Protein AF-A0A3D4PHL4-F1 (afdb_monomer_lite)

pLDDT: mean 82.86, std 10.03, range [39.88, 92.88]

Structure (mmCIF, N/CA/C/O backbone):
data_AF-A0A3D4PHL4-F1
#
_entry.id   AF-A0A3D4PHL4-F1
#
loop_
_atom_site.group_PDB
_atom_site.id
_atom_site.type_symbol
_atom_site.label_atom_id
_atom_site.label_alt_id
_atom_site.label_comp_id
_atom_site.label_asym_id
_atom_site.label_entity_id
_atom_site.label_seq_id
_atom_site.pdbx_PDB_ins_code
_atom_site.Cartn_x
_atom_site.Cartn_y
_atom_site.Cartn_z
_atom_site.occupancy
_atom_site.B_iso_or_equiv
_atom_site.auth_seq_id
_atom_site.auth_comp_id
_atom_site.auth_asym_id
_atom_site.auth_atom_id
_atom_site.pdbx_PDB_model_num
ATOM 1 N N . MET A 1 1 ? -8.892 14.185 14.730 1.00 60.03 1 MET A N 1
ATOM 2 C CA . MET A 1 1 ? -8.905 13.049 13.788 1.00 60.03 1 MET A CA 1
ATOM 3 C C . MET A 1 1 ? -9.950 13.355 12.734 1.00 60.03 1 MET A C 1
ATOM 5 O O . MET A 1 1 ? -11.080 13.657 13.103 1.00 60.03 1 MET A O 1
ATOM 9 N N . THR A 1 2 ? -9.565 13.418 11.463 1.00 75.62 2 THR A N 1
ATOM 10 C CA . THR A 1 2 ? -10.515 13.665 10.368 1.00 75.62 2 THR A CA 1
ATOM 11 C C . THR A 1 2 ? -11.201 12.359 9.956 1.00 75.62 2 THR A C 1
ATOM 13 O O . THR A 1 2 ? -10.721 11.272 10.281 1.00 75.62 2 THR A O 1
ATOM 16 N N . GLY A 1 3 ? -12.312 12.4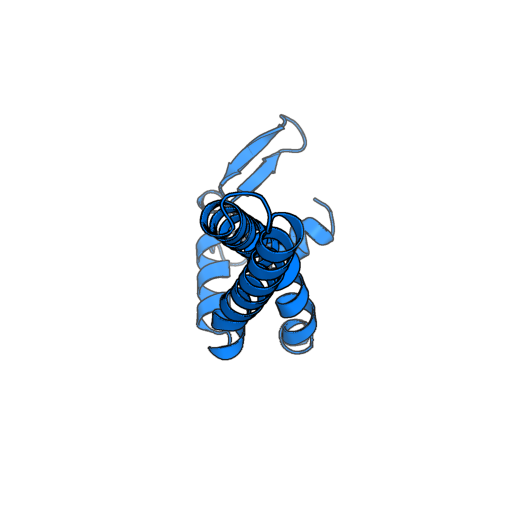40 9.215 1.00 75.75 3 GLY A N 1
ATOM 17 C CA . GLY A 1 3 ? -12.969 11.244 8.669 1.00 75.75 3 GLY A CA 1
ATOM 18 C C . GLY A 1 3 ? -12.050 10.421 7.753 1.00 75.75 3 GLY A C 1
ATOM 19 O O . GLY A 1 3 ? -12.131 9.196 7.738 1.00 75.75 3 GLY A O 1
ATOM 20 N N . GLN A 1 4 ? -11.116 11.079 7.057 1.00 75.38 4 GLN A N 1
ATOM 21 C CA . GLN A 1 4 ? -10.132 10.409 6.207 1.00 75.38 4 GLN A CA 1
ATOM 22 C C . GLN A 1 4 ? -9.107 9.612 7.026 1.00 75.38 4 GLN A C 1
ATOM 24 O O . GLN A 1 4 ? -8.758 8.495 6.647 1.00 75.38 4 GLN A O 1
ATOM 29 N N . ASP A 1 5 ? -8.656 10.148 8.164 1.00 76.94 5 ASP A N 1
ATOM 30 C CA . ASP A 1 5 ? -7.727 9.438 9.052 1.00 76.94 5 ASP A CA 1
ATOM 31 C C . ASP A 1 5 ? -8.364 8.152 9.585 1.00 76.94 5 ASP A C 1
ATOM 33 O O . ASP A 1 5 ? -7.730 7.097 9.606 1.00 76.94 5 ASP A O 1
ATOM 37 N N . PHE A 1 6 ? -9.646 8.223 9.954 1.00 80.31 6 PHE A N 1
ATOM 38 C CA . PHE A 1 6 ? -10.409 7.054 10.383 1.00 80.31 6 PHE A CA 1
ATOM 39 C C . PHE A 1 6 ? -10.566 6.027 9.255 1.00 80.31 6 PHE A C 1
ATOM 41 O O . PHE A 1 6 ? -10.281 4.846 9.453 1.00 80.31 6 PHE A O 1
ATOM 48 N N . ALA A 1 7 ? -10.926 6.470 8.046 1.00 81.69 7 ALA A N 1
ATOM 49 C CA . ALA A 1 7 ? -11.024 5.589 6.883 1.00 81.69 7 ALA A CA 1
ATOM 50 C C . ALA A 1 7 ? -9.697 4.867 6.590 1.00 81.69 7 ALA A C 1
ATOM 52 O O . ALA A 1 7 ? -9.695 3.675 6.278 1.00 81.69 7 ALA A O 1
ATOM 53 N N . ASN A 1 8 ? -8.564 5.555 6.755 1.00 81.06 8 ASN A N 1
ATOM 54 C CA . ASN A 1 8 ? -7.238 4.967 6.579 1.00 81.06 8 ASN A CA 1
ATOM 55 C C . ASN A 1 8 ? -6.923 3.910 7.647 1.00 81.06 8 ASN A C 1
ATOM 57 O O . ASN A 1 8 ? -6.341 2.878 7.308 1.00 81.06 8 ASN A O 1
ATOM 61 N N . VAL A 1 9 ? -7.335 4.118 8.906 1.00 83.31 9 VAL A N 1
ATOM 62 C CA . VAL A 1 9 ? -7.213 3.119 9.989 1.00 83.31 9 VAL A CA 1
ATOM 63 C C . VAL A 1 9 ? -8.061 1.881 9.694 1.00 83.31 9 VAL A C 1
ATOM 65 O O . VAL A 1 9 ? -7.580 0.760 9.879 1.00 83.31 9 VAL A O 1
ATOM 68 N N . CYS A 1 10 ? -9.277 2.069 9.184 1.00 83.81 10 CYS A N 1
ATOM 69 C CA . CYS A 1 10 ? -10.184 0.977 8.831 1.00 83.81 10 CYS A CA 1
ATOM 70 C C . CYS A 1 10 ? -9.815 0.263 7.523 1.00 83.81 10 CYS A C 1
ATOM 72 O O . CYS A 1 10 ? -10.251 -0.862 7.306 1.00 83.81 10 CYS A O 1
ATOM 74 N N . ASN A 1 11 ? -9.005 0.871 6.652 1.00 83.12 11 ASN A N 1
ATOM 75 C CA . ASN A 1 11 ? -8.552 0.226 5.426 1.00 83.12 11 ASN A CA 1
ATOM 76 C C . ASN A 1 11 ? -7.232 -0.541 5.649 1.00 83.12 11 ASN A C 1
ATOM 78 O O . ASN A 1 11 ? -6.167 0.087 5.742 1.00 83.12 11 ASN A O 1
ATOM 82 N N . PRO A 1 12 ? -7.243 -1.890 5.647 1.00 84.19 12 PRO A N 1
ATOM 83 C CA . PRO A 1 12 ? -6.046 -2.691 5.896 1.00 84.19 12 PRO A CA 1
ATOM 84 C C . PRO A 1 12 ? -5.007 -2.610 4.767 1.00 84.19 12 PRO A C 1
ATOM 86 O O . PRO A 1 12 ? -3.878 -3.070 4.948 1.00 84.19 12 PRO A O 1
ATOM 89 N N . PHE A 1 13 ? -5.351 -2.040 3.610 1.00 83.00 13 PHE A N 1
ATOM 90 C CA . PHE A 1 13 ? -4.493 -1.956 2.424 1.00 83.00 13 PHE A CA 1
ATOM 91 C C . PHE A 1 13 ? -3.780 -0.613 2.262 1.00 83.00 13 PHE A C 1
ATOM 93 O O . PHE A 1 13 ? -2.831 -0.530 1.485 1.00 83.00 13 PHE A O 1
ATOM 100 N N . VAL A 1 14 ? -4.195 0.418 3.002 1.00 81.62 14 VAL A N 1
ATOM 101 C CA . VAL A 1 14 ? -3.474 1.699 3.061 1.00 81.62 14 VAL A CA 1
ATOM 102 C C . VAL A 1 14 ? -2.225 1.531 3.933 1.00 81.62 14 VAL A C 1
ATOM 104 O O . VAL A 1 14 ? -2.317 0.942 5.012 1.00 81.62 14 VAL A O 1
ATOM 107 N N . PRO A 1 15 ? -1.050 2.040 3.532 1.00 77.00 15 PRO A N 1
ATOM 108 C CA . PRO A 1 15 ? 0.101 2.126 4.421 1.00 77.00 15 PRO A CA 1
ATOM 109 C C . PRO A 1 15 ? -0.219 3.077 5.580 1.00 77.00 15 PRO A C 1
ATOM 111 O O . PRO A 1 15 ? -0.293 4.288 5.403 1.00 77.00 15 PRO A O 1
ATOM 114 N N . ALA A 1 16 ? -0.428 2.529 6.774 1.00 81.56 16 ALA A N 1
ATOM 115 C CA . ALA A 1 16 ? -0.701 3.312 7.970 1.00 81.56 16 ALA A CA 1
ATOM 116 C C . ALA A 1 16 ? -0.026 2.635 9.167 1.00 81.56 16 ALA A C 1
ATOM 118 O O . ALA A 1 16 ? -0.353 1.499 9.520 1.00 81.56 16 ALA A O 1
ATOM 119 N N . ALA A 1 17 ? 0.979 3.310 9.727 1.00 75.19 17 ALA A N 1
ATOM 120 C CA . ALA A 1 17 ? 1.841 2.770 10.781 1.00 75.19 17 ALA A CA 1
ATOM 121 C C . ALA A 1 17 ? 1.650 3.470 12.135 1.00 75.19 17 ALA A C 1
ATOM 123 O O . ALA A 1 17 ? 2.112 2.967 13.162 1.00 75.19 17 ALA A O 1
ATOM 124 N N . GLY A 1 18 ? 0.975 4.619 12.152 1.00 83.56 18 GLY A N 1
ATOM 125 C CA . GLY A 1 18 ? 0.865 5.454 13.335 1.00 83.56 18 GLY A CA 1
ATOM 126 C C . GLY A 1 18 ? -0.105 6.612 13.168 1.00 83.56 18 GLY A C 1
ATOM 127 O O . GLY A 1 18 ? -0.637 6.857 12.085 1.00 83.56 18 GLY A O 1
ATOM 128 N N . THR A 1 19 ? -0.342 7.296 14.276 1.00 85.31 19 THR A N 1
ATOM 129 C CA . THR A 1 19 ? -1.109 8.540 14.357 1.00 85.31 19 THR A CA 1
ATOM 130 C C . THR A 1 19 ? -0.217 9.631 14.939 1.00 85.31 19 THR A C 1
ATOM 132 O O . THR A 1 19 ? 0.846 9.342 15.487 1.00 85.31 19 THR A O 1
ATOM 135 N N . ILE A 1 20 ? -0.637 10.884 14.811 1.00 84.31 20 ILE A N 1
ATOM 136 C CA . ILE A 1 20 ? 0.052 12.033 15.395 1.00 84.31 20 ILE A CA 1
ATOM 137 C C . ILE A 1 20 ? -0.872 12.650 16.438 1.00 84.31 20 ILE A C 1
ATOM 139 O O . ILE A 1 20 ? -2.038 12.938 16.156 1.00 84.31 20 ILE A O 1
ATOM 143 N N . CYS A 1 21 ? -0.355 12.859 17.646 1.00 81.81 21 CYS A N 1
ATOM 144 C CA . CYS A 1 21 ? -1.088 13.558 18.688 1.00 81.81 21 CYS A CA 1
ATOM 145 C C . CYS A 1 21 ? -1.311 15.018 18.277 1.00 81.81 21 CYS A C 1
ATOM 147 O O . CYS A 1 21 ? -0.358 15.762 18.046 1.00 81.81 21 CYS A O 1
ATOM 149 N N . SER A 1 22 ? -2.567 15.462 18.241 1.00 80.69 22 SER A N 1
ATOM 150 C CA . SER A 1 22 ? -2.910 16.838 17.862 1.00 80.69 22 SER A CA 1
ATOM 151 C C . SER A 1 22 ? -2.457 17.890 18.878 1.00 80.69 22 SER A C 1
ATOM 153 O O . SER A 1 22 ? -2.412 19.066 18.539 1.00 80.69 22 SER A O 1
ATOM 155 N N . SER A 1 23 ? -2.145 17.489 20.116 1.00 83.12 23 SER A N 1
ATOM 156 C CA . SER A 1 23 ? -1.730 18.417 21.174 1.00 83.12 23 SER A CA 1
ATOM 157 C C . SER A 1 23 ? -0.219 18.633 21.224 1.00 83.12 23 SER A C 1
ATOM 159 O O . SER A 1 23 ? 0.217 19.763 21.404 1.00 83.12 23 SER A O 1
ATOM 161 N N . CYS A 1 24 ? 0.580 17.567 21.123 1.00 88.94 24 CYS A N 1
ATOM 162 C CA . CYS A 1 24 ? 2.038 17.645 21.274 1.00 88.94 24 CYS A CA 1
ATOM 163 C C . CYS A 1 24 ? 2.809 17.338 19.983 1.00 88.94 24 CYS A C 1
ATOM 165 O O . CYS A 1 24 ? 4.029 17.464 19.963 1.00 88.94 24 CYS A O 1
ATOM 167 N N . GLY A 1 25 ? 2.126 16.924 18.912 1.00 85.38 25 GLY A N 1
ATOM 168 C CA . GLY A 1 25 ? 2.748 16.600 17.629 1.00 85.38 25 GLY A CA 1
ATOM 169 C C . GLY A 1 25 ? 3.582 15.316 17.629 1.00 85.38 25 GLY A C 1
ATOM 170 O O . GLY A 1 25 ? 4.198 15.006 16.611 1.00 85.38 25 GLY A O 1
ATOM 171 N N . SER A 1 26 ? 3.619 14.554 18.730 1.00 86.88 26 SER A N 1
ATOM 172 C CA . SER A 1 26 ? 4.339 13.280 18.765 1.00 86.88 26 SER A CA 1
ATOM 173 C C . SER A 1 26 ? 3.639 12.241 17.891 1.00 86.88 26 SER A C 1
ATOM 175 O O . SER A 1 26 ? 2.415 12.095 17.925 1.00 86.88 26 SER A O 1
ATOM 177 N N . GLY A 1 27 ? 4.430 11.525 17.094 1.00 85.00 27 GLY A N 1
ATOM 178 C CA . GLY A 1 27 ? 3.965 10.373 16.334 1.00 85.00 27 GLY A CA 1
ATOM 179 C C . GLY A 1 27 ? 4.005 9.113 17.191 1.00 85.00 27 GLY A C 1
ATOM 180 O O . GLY A 1 27 ? 5.055 8.778 17.735 1.00 85.00 27 GLY A O 1
ATOM 181 N N . ASP A 1 28 ? 2.891 8.392 17.255 1.00 87.69 28 ASP A N 1
ATOM 182 C CA . ASP A 1 28 ? 2.777 7.129 17.980 1.00 87.69 28 ASP A CA 1
ATOM 183 C C . ASP A 1 28 ? 2.343 5.996 17.052 1.00 87.69 28 ASP A C 1
ATOM 185 O O . ASP A 1 28 ? 1.533 6.168 16.139 1.00 87.69 28 ASP A O 1
ATOM 189 N N . LYS A 1 29 ? 2.889 4.801 17.287 1.00 87.25 29 LYS A N 1
ATOM 190 C CA . LYS A 1 29 ? 2.618 3.618 16.461 1.00 87.25 29 LYS A CA 1
ATOM 191 C C . LYS A 1 29 ? 1.236 3.050 16.763 1.00 87.25 29 LYS A C 1
ATOM 193 O O . LYS A 1 29 ? 0.854 2.945 17.923 1.00 87.25 29 LYS A O 1
ATOM 198 N N . TYR A 1 30 ? 0.550 2.535 15.744 1.00 86.50 30 TYR A N 1
ATOM 199 C CA . TYR A 1 30 ? -0.736 1.836 15.914 1.00 86.50 30 TYR A CA 1
ATOM 200 C C . TYR A 1 30 ? -0.680 0.639 16.870 1.00 86.50 30 TYR A C 1
ATOM 202 O O . TYR A 1 30 ? -1.688 0.306 17.477 1.00 86.50 30 TYR A O 1
ATOM 210 N N . ALA A 1 31 ? 0.493 0.029 17.062 1.00 84.31 31 ALA A N 1
ATOM 211 C CA . ALA A 1 31 ? 0.690 -1.048 18.034 1.00 84.31 31 ALA A CA 1
ATOM 212 C C . ALA A 1 31 ? 0.438 -0.627 19.499 1.00 84.31 31 ALA A C 1
ATOM 214 O O . ALA A 1 31 ? 0.231 -1.494 20.347 1.00 84.31 31 ALA A O 1
ATOM 215 N N . ASN A 1 32 ? 0.458 0.679 19.786 1.00 87.38 32 ASN A N 1
ATOM 216 C CA . ASN A 1 32 ? 0.225 1.238 21.119 1.00 87.38 32 ASN A CA 1
ATOM 217 C C . ASN A 1 32 ? -1.247 1.609 21.359 1.00 87.38 32 ASN A C 1
ATOM 219 O O . ASN A 1 32 ? -1.611 1.944 22.482 1.00 87.38 32 ASN A O 1
ATOM 223 N N . PHE A 1 33 ? -2.087 1.560 20.321 1.00 88.25 33 PHE A N 1
ATOM 224 C CA . PHE A 1 33 ? -3.499 1.921 20.400 1.00 88.25 33 PHE A CA 1
ATOM 225 C C . PHE A 1 33 ? -4.374 0.684 20.271 1.00 88.25 33 PHE A C 1
ATOM 227 O O . PHE A 1 33 ? -4.075 -0.235 19.502 1.00 88.25 33 PHE A O 1
ATOM 234 N N . LYS A 1 34 ? -5.481 0.698 21.003 1.00 92.38 34 LYS A N 1
ATOM 235 C CA . LYS A 1 34 ? -6.486 -0.356 21.010 1.00 92.38 34 LYS A CA 1
ATOM 236 C C . LYS A 1 34 ? -7.877 0.237 20.864 1.00 92.38 34 LYS A C 1
ATOM 238 O O . LYS A 1 34 ? -8.099 1.387 21.243 1.00 92.38 34 LYS A O 1
ATOM 243 N N . TRP A 1 35 ? -8.779 -0.545 20.295 1.00 88.94 35 TRP A N 1
ATOM 244 C CA . TRP A 1 35 ? -10.196 -0.229 20.279 1.00 88.94 35 TRP A CA 1
ATOM 245 C C . TRP A 1 35 ? -10.759 -0.315 21.700 1.00 88.94 35 TRP A C 1
ATOM 247 O O . TRP A 1 35 ? -10.417 -1.223 22.453 1.00 88.94 35 TRP A O 1
ATOM 257 N N . GLU A 1 36 ? -11.588 0.651 22.079 1.00 91.00 36 GLU A N 1
ATOM 258 C CA . GLU A 1 36 ? -12.123 0.755 23.442 1.00 91.00 36 GLU A CA 1
ATOM 259 C C . GLU A 1 36 ? -13.126 -0.361 23.770 1.00 91.00 36 GLU A C 1
ATOM 261 O O . GLU A 1 36 ? -13.182 -0.836 24.899 1.00 91.00 36 GLU A O 1
ATOM 266 N N . ASP A 1 37 ? -13.891 -0.804 22.776 1.00 92.06 37 ASP A N 1
ATOM 267 C CA . ASP A 1 37 ? -14.960 -1.795 22.910 1.00 92.06 37 ASP A CA 1
ATOM 268 C C . ASP A 1 37 ? -14.450 -3.245 22.932 1.00 92.06 37 ASP A C 1
ATOM 270 O O . ASP A 1 37 ? -14.991 -4.091 23.643 1.00 92.06 37 ASP A O 1
ATOM 274 N N . THR A 1 38 ? -13.415 -3.537 22.145 1.00 90.81 38 THR A N 1
ATOM 275 C CA . THR A 1 38 ? -12.891 -4.898 21.925 1.00 90.81 38 THR A CA 1
ATOM 276 C C . THR A 1 38 ? -11.542 -5.158 22.585 1.00 90.81 38 THR A C 1
ATOM 278 O O . THR A 1 38 ? -11.088 -6.300 22.599 1.00 90.81 38 THR A O 1
ATOM 281 N N . ASP A 1 39 ? -10.883 -4.118 23.098 1.00 92.88 39 ASP A N 1
ATOM 282 C CA . ASP A 1 39 ? -9.499 -4.148 23.590 1.00 92.88 39 ASP A CA 1
ATOM 283 C C . ASP A 1 39 ? -8.454 -4.576 22.532 1.00 92.88 39 ASP A C 1
ATOM 285 O O . ASP A 1 39 ? -7.270 -4.737 22.834 1.00 92.88 39 ASP A O 1
ATOM 289 N N . GLU A 1 40 ? -8.865 -4.729 21.267 1.00 91.81 40 GLU A N 1
ATOM 290 C CA . GLU A 1 40 ? -8.023 -5.205 20.172 1.00 91.81 40 GLU A CA 1
ATOM 291 C C . GLU A 1 40 ? -7.070 -4.103 19.704 1.00 91.81 40 GLU A C 1
ATOM 293 O O . GLU A 1 40 ? -7.478 -2.968 19.433 1.00 91.81 40 GLU A O 1
ATOM 298 N N . LYS A 1 41 ? -5.783 -4.433 19.546 1.00 91.81 41 LYS A N 1
ATOM 299 C CA . LYS A 1 41 ? -4.800 -3.476 19.023 1.00 91.81 41 LYS A CA 1
ATOM 300 C C . LYS A 1 41 ? -5.113 -3.124 17.575 1.00 91.81 41 LYS A C 1
ATOM 302 O O . LYS A 1 41 ? -5.379 -4.007 16.760 1.00 91.81 41 LYS A O 1
ATOM 307 N N . LEU A 1 42 ? -4.932 -1.859 17.194 1.00 89.06 42 LEU A N 1
ATOM 308 C CA . LEU A 1 42 ? -5.172 -1.419 15.812 1.00 89.06 42 LEU A CA 1
ATOM 309 C C . LEU A 1 42 ? -4.340 -2.208 14.786 1.00 89.06 42 LEU A C 1
ATOM 311 O O . LEU A 1 42 ? -4.796 -2.462 13.672 1.00 89.06 42 LEU A O 1
ATOM 315 N N . SER A 1 43 ? -3.124 -2.630 15.144 1.00 88.31 43 SER A N 1
ATOM 316 C CA . SER A 1 43 ? -2.297 -3.481 14.279 1.00 88.31 43 SER A CA 1
ATOM 317 C C . SER A 1 43 ? -2.880 -4.882 14.071 1.00 88.31 43 SER A C 1
ATOM 319 O O . SER A 1 43 ? -2.778 -5.425 12.972 1.00 88.31 43 SER A O 1
ATOM 321 N N . GLU A 1 44 ? -3.476 -5.467 15.111 1.00 91.00 44 GLU A N 1
ATOM 322 C CA . GLU A 1 44 ? -4.098 -6.797 15.060 1.00 91.00 44 GLU A CA 1
ATOM 323 C C . GLU A 1 44 ? -5.404 -6.738 14.272 1.00 91.00 44 GLU A C 1
ATOM 325 O O . GLU A 1 44 ? -5.576 -7.519 13.336 1.00 91.00 44 GLU A O 1
ATOM 330 N N . TYR A 1 45 ? -6.219 -5.715 14.539 1.00 90.69 45 TYR A N 1
ATOM 331 C CA . TYR A 1 45 ? -7.439 -5.414 13.797 1.00 90.69 45 TYR A CA 1
ATOM 332 C C . TYR A 1 45 ? -7.185 -5.323 12.288 1.00 90.69 45 TYR A C 1
ATOM 334 O O . TYR A 1 45 ? -7.829 -6.003 11.488 1.00 90.69 45 TYR A O 1
ATOM 342 N N . ARG A 1 46 ? -6.183 -4.534 11.880 1.00 89.62 46 ARG A N 1
ATOM 343 C CA . ARG A 1 46 ? -5.819 -4.371 10.463 1.00 89.62 46 ARG A CA 1
ATOM 344 C C . ARG A 1 46 ? -5.286 -5.655 9.837 1.00 89.62 46 ARG A C 1
ATOM 346 O O . ARG A 1 46 ? -5.538 -5.897 8.658 1.00 89.62 46 ARG A O 1
ATOM 353 N N . ARG A 1 47 ? -4.540 -6.463 10.597 1.00 88.81 47 ARG A N 1
ATOM 354 C CA . ARG A 1 47 ? -4.062 -7.770 10.129 1.00 88.81 47 ARG A CA 1
ATOM 355 C C . ARG A 1 47 ? -5.244 -8.704 9.880 1.00 88.81 47 ARG A C 1
ATOM 357 O O . ARG A 1 47 ? -5.360 -9.213 8.775 1.00 88.81 47 ARG A O 1
ATOM 364 N N . ARG A 1 48 ? -6.162 -8.830 10.842 1.00 90.62 48 ARG A N 1
ATOM 365 C CA . ARG A 1 48 ? -7.376 -9.646 10.701 1.00 90.62 48 ARG A CA 1
ATOM 366 C C . ARG A 1 48 ? -8.212 -9.220 9.493 1.00 90.62 48 ARG A C 1
ATOM 368 O O . ARG A 1 48 ? -8.543 -10.060 8.668 1.00 90.62 48 ARG A O 1
ATOM 375 N N . LEU A 1 49 ? -8.469 -7.919 9.331 1.00 88.75 49 LEU A N 1
ATOM 376 C CA . LEU A 1 49 ? -9.197 -7.409 8.162 1.00 88.75 49 LEU A CA 1
ATOM 377 C C . LEU A 1 49 ? -8.509 -7.754 6.834 1.00 88.75 49 LEU A C 1
ATOM 379 O O . LEU A 1 49 ? -9.179 -7.973 5.827 1.00 88.75 49 LEU A O 1
ATOM 383 N N . ARG A 1 50 ? -7.171 -7.779 6.805 1.00 87.62 50 ARG A N 1
ATOM 384 C CA . ARG A 1 50 ? -6.417 -8.198 5.619 1.00 87.62 50 ARG A CA 1
ATOM 385 C C . ARG A 1 50 ? -6.570 -9.694 5.360 1.00 87.62 50 ARG A C 1
ATOM 387 O O . ARG A 1 50 ? -6.764 -10.073 4.208 1.00 87.62 50 ARG A O 1
ATOM 394 N N . ASP A 1 51 ? -6.484 -10.506 6.407 1.00 89.19 51 ASP A N 1
ATOM 395 C CA . ASP A 1 51 ? -6.566 -11.966 6.325 1.00 89.19 51 ASP A CA 1
ATOM 396 C C . ASP A 1 51 ? -7.971 -12.433 5.906 1.00 89.19 51 ASP A C 1
ATOM 398 O O . ASP A 1 51 ? -8.106 -13.394 5.152 1.00 89.19 51 ASP A O 1
ATOM 402 N N . GLU A 1 52 ? -9.016 -11.712 6.322 1.00 88.81 52 GLU A N 1
ATOM 403 C CA . GLU A 1 52 ? -10.406 -11.945 5.903 1.00 88.81 52 GLU A CA 1
ATOM 404 C C . GLU A 1 52 ? -10.702 -11.444 4.480 1.00 88.81 52 GLU A C 1
ATOM 406 O O . GLU A 1 52 ? -11.687 -11.849 3.854 1.00 88.81 52 GLU A O 1
ATOM 411 N N . ALA A 1 53 ? -9.868 -10.553 3.941 1.00 85.88 53 ALA A N 1
ATOM 412 C CA . ALA A 1 53 ? -10.091 -10.010 2.616 1.00 85.88 53 ALA A CA 1
ATOM 413 C C . ALA A 1 53 ? -9.722 -11.020 1.513 1.00 85.88 53 ALA A C 1
ATOM 415 O O . ALA A 1 53 ? -8.718 -11.726 1.615 1.00 85.88 53 ALA A O 1
ATOM 416 N N . PRO A 1 54 ? -10.469 -11.047 0.393 1.00 86.25 54 PRO A N 1
ATOM 417 C CA . PRO A 1 54 ? -10.142 -11.891 -0.749 1.00 86.25 54 PRO A CA 1
ATOM 418 C C . PRO A 1 54 ? -8.707 -11.699 -1.256 1.00 86.25 54 PRO A C 1
ATOM 420 O O . PRO A 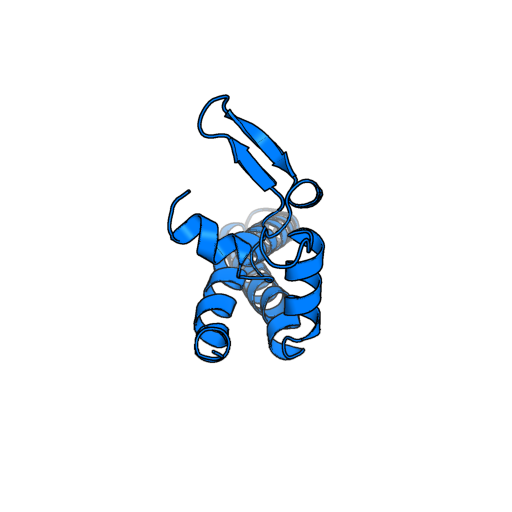1 54 ? -8.246 -10.566 -1.419 1.00 86.25 54 PRO A O 1
ATOM 423 N N . ALA A 1 55 ? -8.046 -12.801 -1.625 1.00 85.75 55 ALA A N 1
ATOM 424 C CA . ALA A 1 55 ? -6.666 -12.799 -2.123 1.00 85.75 55 ALA A CA 1
ATOM 425 C C . ALA A 1 55 ? -6.439 -11.815 -3.289 1.00 85.75 55 ALA A C 1
ATOM 427 O O . ALA A 1 55 ? -5.393 -11.177 -3.376 1.00 85.75 55 ALA A O 1
ATOM 428 N N . TYR A 1 56 ? -7.437 -11.612 -4.159 1.00 83.06 56 TYR A N 1
ATOM 429 C CA . TYR A 1 56 ? -7.308 -10.655 -5.261 1.00 83.06 56 TYR A CA 1
ATOM 430 C C . TYR A 1 56 ? -7.122 -9.207 -4.777 1.00 83.06 56 TYR A C 1
ATOM 432 O O . TYR A 1 56 ? -6.378 -8.468 -5.411 1.00 83.06 56 TYR A O 1
ATOM 440 N N . LEU A 1 57 ? -7.733 -8.799 -3.654 1.00 81.38 57 LEU A N 1
ATOM 441 C CA . LEU A 1 57 ? -7.522 -7.468 -3.064 1.00 81.38 57 LEU A CA 1
ATOM 442 C C . LEU A 1 57 ? -6.155 -7.369 -2.386 1.00 81.38 57 LEU A C 1
ATOM 444 O O . LEU A 1 57 ? -5.506 -6.330 -2.471 1.00 81.38 57 LEU A O 1
ATOM 448 N N . GLN A 1 58 ? -5.683 -8.461 -1.778 1.00 82.25 58 GLN A N 1
ATOM 449 C CA . GLN A 1 58 ? -4.345 -8.521 -1.187 1.00 82.25 58 GLN A CA 1
ATOM 450 C C . GLN A 1 58 ? -3.245 -8.318 -2.240 1.00 82.25 58 GLN A C 1
ATOM 452 O O . GLN A 1 58 ? -2.248 -7.645 -1.975 1.00 82.25 58 GLN A O 1
ATOM 457 N N . HIS A 1 59 ? -3.441 -8.848 -3.451 1.00 84.06 59 HIS A N 1
ATOM 458 C CA . HIS A 1 59 ? -2.482 -8.719 -4.552 1.00 84.06 59 HIS A CA 1
ATOM 459 C C . HIS A 1 59 ? -2.726 -7.511 -5.461 1.00 84.06 59 HIS A C 1
ATOM 461 O O . HIS A 1 59 ? -1.819 -7.117 -6.196 1.00 84.06 59 HIS A O 1
ATOM 467 N N . LEU A 1 60 ? -3.904 -6.886 -5.401 1.00 84.00 60 LEU A N 1
ATOM 468 C CA . LEU A 1 60 ? -4.249 -5.735 -6.236 1.00 84.00 60 LEU A CA 1
ATOM 469 C C . LEU A 1 60 ? -3.235 -4.598 -6.084 1.00 84.00 60 LEU A C 1
ATOM 471 O O . LEU A 1 60 ? -2.840 -3.995 -7.079 1.00 84.00 60 LEU A O 1
ATOM 475 N N . ASN A 1 61 ? -2.760 -4.362 -4.859 1.00 78.56 61 ASN A N 1
ATOM 476 C CA . ASN A 1 61 ? -1.744 -3.348 -4.597 1.00 78.56 61 ASN A CA 1
ATOM 477 C C . ASN A 1 61 ? -0.447 -3.604 -5.376 1.00 78.56 61 ASN A C 1
ATOM 479 O O . ASN A 1 61 ? 0.138 -2.673 -5.923 1.00 78.56 61 ASN A O 1
ATOM 483 N N . LEU A 1 62 ? -0.013 -4.865 -5.456 1.00 82.12 62 LEU A N 1
ATOM 484 C CA . LEU A 1 62 ? 1.194 -5.254 -6.186 1.00 82.12 62 LEU A CA 1
ATOM 485 C C . LEU A 1 62 ? 0.997 -5.126 -7.696 1.00 82.12 62 LEU A C 1
ATOM 487 O O . LEU A 1 62 ? 1.893 -4.647 -8.386 1.00 82.12 62 LEU A O 1
ATOM 491 N N . ILE A 1 63 ? -0.177 -5.509 -8.204 1.00 85.25 63 ILE A N 1
ATOM 492 C CA . ILE A 1 63 ? -0.500 -5.415 -9.634 1.00 85.25 63 ILE A CA 1
ATOM 493 C C . ILE A 1 63 ? -0.571 -3.946 -10.063 1.00 85.25 63 ILE A C 1
ATOM 495 O O . ILE A 1 63 ? 0.070 -3.557 -11.039 1.00 85.25 63 ILE A O 1
ATOM 499 N N . ALA A 1 64 ? -1.297 -3.114 -9.312 1.00 84.19 64 ALA A N 1
ATOM 500 C CA . ALA A 1 64 ? -1.413 -1.685 -9.582 1.00 84.19 64 ALA A CA 1
ATOM 501 C C . ALA A 1 64 ? -0.042 -0.994 -9.514 1.00 84.19 64 ALA A C 1
ATOM 503 O O . ALA A 1 64 ? 0.339 -0.288 -10.448 1.00 84.19 64 ALA A O 1
ATOM 504 N N . ALA A 1 65 ? 0.742 -1.262 -8.465 1.00 84.12 65 ALA A N 1
ATOM 505 C CA . ALA A 1 65 ? 2.091 -0.721 -8.328 1.00 84.12 65 ALA A CA 1
ATOM 506 C C . ALA A 1 65 ? 3.026 -1.168 -9.458 1.00 84.12 65 ALA A C 1
ATOM 508 O O . ALA A 1 65 ? 3.699 -0.337 -10.065 1.00 84.12 65 ALA A O 1
ATOM 509 N N . GLY A 1 66 ? 3.034 -2.464 -9.779 1.00 86.31 66 GLY A N 1
ATOM 510 C CA . GLY A 1 66 ? 3.851 -3.029 -10.851 1.00 86.31 66 GLY A CA 1
ATOM 511 C C . GLY A 1 66 ? 3.488 -2.462 -12.222 1.00 86.31 66 GLY A C 1
ATOM 512 O O . GLY A 1 66 ? 4.375 -2.130 -13.005 1.00 86.31 66 GLY A O 1
ATOM 513 N N . SER A 1 67 ? 2.195 -2.270 -12.495 1.00 88.38 67 SER A N 1
ATOM 514 C CA . SER A 1 67 ? 1.743 -1.660 -13.749 1.00 88.38 67 SER A CA 1
ATOM 515 C C . SER A 1 67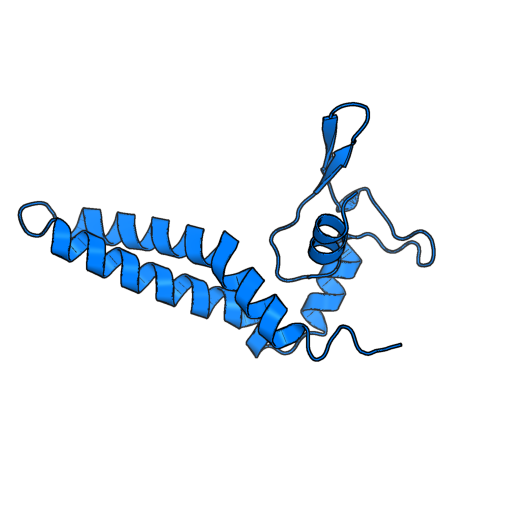 ? 2.243 -0.220 -13.898 1.00 88.38 67 SER A C 1
ATOM 517 O O . SER A 1 67 ? 2.775 0.134 -14.950 1.00 88.38 67 SER A O 1
ATOM 519 N N . LEU A 1 68 ? 2.185 0.586 -12.830 1.00 89.00 68 LEU A N 1
ATOM 520 C CA . LEU A 1 68 ? 2.707 1.952 -12.860 1.00 89.00 68 LEU A CA 1
ATOM 521 C C . LEU A 1 68 ? 4.239 1.981 -12.960 1.00 89.00 68 LEU A C 1
ATOM 523 O O . LEU A 1 68 ? 4.782 2.804 -13.694 1.00 89.00 68 LEU A O 1
ATOM 527 N N . ALA A 1 69 ? 4.934 1.065 -12.280 1.00 90.25 69 ALA A N 1
ATOM 528 C CA . ALA A 1 69 ? 6.385 0.897 -12.384 1.00 90.25 69 ALA A CA 1
ATOM 529 C C . ALA A 1 69 ? 6.824 0.678 -13.833 1.00 90.25 69 ALA A C 1
ATOM 531 O O . ALA A 1 69 ? 7.720 1.358 -14.329 1.00 90.25 69 ALA A O 1
ATOM 532 N N . VAL A 1 70 ? 6.156 -0.240 -14.530 1.00 91.94 70 VAL A N 1
ATOM 533 C CA . VAL A 1 70 ? 6.461 -0.585 -15.920 1.00 91.94 70 VAL A CA 1
ATOM 534 C C . VAL A 1 70 ? 6.193 0.593 -16.861 1.00 91.94 70 VAL A C 1
ATOM 536 O O . VAL A 1 70 ? 7.040 0.905 -17.699 1.00 91.94 70 VAL A O 1
ATOM 539 N N . VAL A 1 71 ? 5.068 1.295 -16.693 1.00 92.62 71 VAL A N 1
ATOM 540 C CA . VAL A 1 71 ? 4.748 2.491 -17.494 1.00 92.62 71 VAL A CA 1
ATOM 541 C C . VAL A 1 71 ? 5.798 3.586 -17.290 1.00 92.62 71 VAL A C 1
ATOM 543 O O . VAL A 1 71 ? 6.314 4.135 -18.263 1.00 92.62 71 VAL A O 1
ATOM 546 N N . MET A 1 72 ? 6.171 3.870 -16.042 1.00 89.88 72 MET A N 1
ATOM 547 C CA . MET A 1 72 ? 7.174 4.891 -15.728 1.00 89.88 72 MET A CA 1
ATOM 548 C C . MET A 1 72 ? 8.569 4.503 -16.223 1.00 89.88 72 MET A C 1
ATOM 550 O O . MET A 1 72 ? 9.278 5.351 -16.759 1.00 89.88 72 MET A O 1
ATOM 554 N N . ALA A 1 73 ? 8.952 3.229 -16.115 1.00 90.75 73 ALA A N 1
ATOM 555 C CA . ALA A 1 73 ? 10.205 2.722 -16.668 1.00 90.75 73 ALA A CA 1
ATOM 556 C C . ALA A 1 73 ? 10.285 2.943 -18.184 1.00 90.75 73 ALA A C 1
ATOM 558 O O . ALA A 1 73 ? 11.291 3.454 -18.677 1.00 90.75 73 ALA A O 1
ATOM 559 N N . MET A 1 74 ? 9.214 2.611 -18.915 1.00 90.19 74 MET A N 1
ATOM 560 C CA . MET A 1 74 ? 9.156 2.818 -20.364 1.00 90.19 74 MET A CA 1
ATOM 561 C C . MET A 1 74 ? 9.219 4.301 -20.733 1.00 90.19 74 MET A C 1
ATOM 563 O O . MET A 1 74 ? 10.000 4.671 -21.606 1.00 90.19 74 MET A O 1
ATOM 567 N N . LEU A 1 75 ? 8.456 5.159 -20.049 1.00 91.56 75 LEU A N 1
ATOM 568 C CA . LEU A 1 75 ? 8.477 6.604 -20.298 1.00 91.56 75 LEU A CA 1
ATOM 569 C C . LEU A 1 75 ? 9.878 7.190 -20.091 1.00 91.56 75 LEU A C 1
ATOM 571 O O . LEU A 1 75 ? 10.393 7.886 -20.964 1.00 91.56 75 LEU A O 1
ATOM 575 N N . PHE A 1 76 ? 10.526 6.862 -18.973 1.00 87.31 76 PHE A N 1
ATOM 576 C CA . PHE A 1 76 ? 11.871 7.352 -18.675 1.00 87.31 76 PHE A CA 1
ATOM 577 C C . PHE A 1 76 ? 12.924 6.827 -19.654 1.00 87.31 76 PHE A C 1
ATOM 579 O O . PHE A 1 76 ? 13.830 7.581 -20.017 1.00 87.31 76 PHE A O 1
ATOM 586 N N . ALA A 1 77 ? 12.800 5.572 -20.097 1.00 88.50 77 ALA A N 1
ATOM 587 C CA . ALA A 1 77 ? 13.681 4.992 -21.104 1.00 88.50 77 ALA A CA 1
ATOM 588 C C . ALA A 1 77 ? 13.553 5.717 -22.451 1.00 88.50 77 ALA A C 1
ATOM 590 O O . ALA A 1 77 ? 14.564 6.103 -23.030 1.00 88.50 77 ALA A O 1
ATOM 591 N N . VAL A 1 78 ? 12.320 5.958 -22.915 1.00 90.94 78 VAL A N 1
ATOM 592 C CA . VAL A 1 78 ? 12.054 6.642 -24.193 1.00 90.94 78 VAL A CA 1
ATOM 593 C C . VAL A 1 78 ? 12.529 8.095 -24.158 1.00 90.94 78 VAL A C 1
ATOM 595 O O . VAL A 1 78 ? 13.158 8.557 -25.106 1.00 90.94 78 VAL A O 1
ATOM 598 N N . MET A 1 79 ? 12.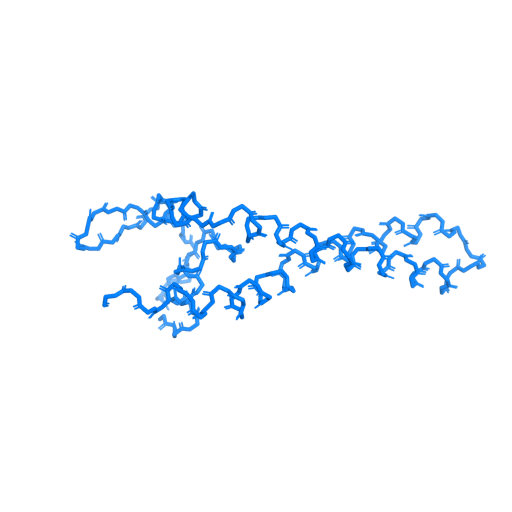289 8.810 -23.056 1.00 89.19 79 MET A N 1
ATOM 599 C CA . MET A 1 79 ? 12.707 10.211 -22.903 1.00 89.19 79 MET A CA 1
ATOM 600 C C . MET A 1 79 ? 14.228 10.400 -22.819 1.00 89.19 79 MET A C 1
ATOM 602 O O . MET A 1 79 ? 14.710 11.517 -22.983 1.00 89.19 79 MET A O 1
ATOM 606 N N . ASN A 1 80 ? 14.985 9.338 -22.535 1.00 90.25 80 ASN A N 1
ATOM 607 C CA . ASN A 1 80 ? 16.436 9.391 -22.357 1.00 90.25 80 ASN A CA 1
ATOM 608 C C . ASN A 1 80 ? 17.155 8.417 -23.297 1.00 90.25 80 ASN A C 1
ATOM 610 O O . ASN A 1 80 ? 18.174 7.846 -22.910 1.00 90.25 80 ASN A O 1
ATOM 614 N N . LEU A 1 81 ? 16.638 8.240 -24.519 1.00 86.19 81 LEU A N 1
ATOM 615 C CA . LEU A 1 81 ? 17.205 7.321 -25.512 1.00 86.19 81 LEU A CA 1
ATOM 616 C C . LEU A 1 81 ? 18.674 7.641 -25.852 1.00 86.19 81 LEU A C 1
ATOM 618 O O . LEU A 1 81 ? 19.456 6.727 -26.091 1.00 86.19 81 LEU A O 1
ATOM 622 N N . ASP A 1 82 ? 19.047 8.926 -25.818 1.00 87.94 82 ASP A N 1
ATOM 623 C CA . ASP A 1 82 ? 20.411 9.412 -26.089 1.00 87.94 82 ASP A CA 1
ATOM 624 C C . ASP A 1 82 ? 21.377 9.236 -24.901 1.00 87.94 82 ASP A C 1
ATOM 626 O O . ASP A 1 82 ? 22.590 9.405 -25.032 1.00 87.94 82 ASP A O 1
ATOM 630 N N . ARG A 1 83 ? 20.851 8.922 -23.711 1.00 81.88 83 ARG A N 1
ATOM 631 C CA . ARG A 1 83 ? 21.633 8.567 -22.516 1.00 81.88 83 ARG A CA 1
ATOM 632 C C . ARG A 1 83 ? 21.509 7.069 -22.264 1.00 81.88 83 ARG A C 1
ATOM 634 O O . ARG A 1 83 ? 20.886 6.365 -23.034 1.00 81.88 83 ARG A O 1
ATOM 641 N N . SER A 1 84 ? 22.098 6.558 -21.185 1.00 87.00 84 SER A N 1
ATOM 642 C CA . SER A 1 84 ? 21.999 5.150 -20.785 1.00 87.00 84 SER A CA 1
ATOM 643 C C . SER A 1 84 ? 20.546 4.756 -20.449 1.00 87.00 84 SER A C 1
ATOM 645 O O . SER A 1 84 ? 20.112 4.924 -19.302 1.00 87.00 84 SER A O 1
ATOM 647 N N . PRO A 1 85 ? 19.776 4.172 -21.391 1.00 83.00 85 PRO A N 1
ATOM 648 C CA . PRO A 1 85 ? 18.332 4.010 -21.220 1.00 83.00 85 PRO A CA 1
ATOM 649 C C . PRO A 1 85 ? 18.018 3.016 -20.097 1.00 83.00 85 PRO A C 1
ATOM 651 O O . PRO A 1 85 ? 17.001 3.138 -19.424 1.00 83.00 85 PRO A O 1
ATOM 654 N N . ALA A 1 86 ? 18.936 2.082 -19.824 1.00 88.06 86 ALA A N 1
ATOM 655 C CA . ALA A 1 86 ? 18.838 1.128 -18.727 1.00 88.06 86 ALA A CA 1
ATOM 656 C C . ALA A 1 86 ? 18.797 1.800 -17.341 1.00 88.06 86 ALA A C 1
ATOM 658 O O . ALA A 1 86 ? 18.014 1.385 -16.489 1.00 88.06 86 ALA A O 1
ATOM 659 N N . ILE A 1 87 ? 19.599 2.849 -17.110 1.00 87.69 87 ILE A N 1
ATOM 660 C CA . ILE A 1 87 ? 19.639 3.540 -15.809 1.00 87.69 87 ILE A CA 1
ATOM 661 C C . ILE A 1 87 ? 18.327 4.293 -15.583 1.00 87.69 87 ILE A C 1
ATOM 663 O O . ILE A 1 87 ? 17.735 4.211 -14.507 1.00 87.69 87 ILE A O 1
ATOM 667 N N . PHE A 1 88 ? 17.838 4.983 -16.613 1.00 85.50 88 PHE A N 1
ATOM 668 C CA . PHE A 1 88 ? 16.580 5.721 -16.535 1.00 85.50 88 PHE A CA 1
ATOM 669 C C . PHE A 1 88 ? 15.365 4.792 -16.455 1.00 85.50 88 PHE A C 1
ATOM 671 O O . PHE A 1 88 ? 14.446 5.076 -15.690 1.00 85.50 88 PHE A O 1
ATOM 678 N N . ALA A 1 89 ? 15.386 3.648 -17.144 1.00 86.12 89 ALA A N 1
ATOM 679 C CA . ALA A 1 89 ? 14.369 2.611 -16.994 1.00 86.12 89 ALA A CA 1
ATOM 680 C C . ALA A 1 89 ? 14.316 2.077 -15.556 1.00 86.12 89 ALA A C 1
ATOM 682 O O . ALA A 1 89 ? 13.235 1.987 -14.975 1.00 86.12 89 ALA A O 1
ATOM 683 N N . ALA A 1 90 ? 15.471 1.776 -14.952 1.00 87.88 90 ALA A N 1
ATOM 684 C CA . ALA A 1 90 ? 15.544 1.315 -13.567 1.00 87.88 90 ALA A CA 1
ATOM 685 C C . ALA A 1 90 ? 15.026 2.378 -12.583 1.00 87.88 90 ALA A C 1
ATOM 687 O O . ALA A 1 90 ? 14.230 2.065 -11.697 1.00 87.88 90 ALA A O 1
ATOM 688 N N . ALA A 1 91 ? 15.413 3.643 -12.772 1.00 87.31 91 ALA A N 1
ATOM 689 C CA . ALA A 1 91 ? 14.917 4.752 -11.960 1.00 87.31 91 ALA A CA 1
ATOM 690 C C . ALA A 1 91 ? 13.394 4.930 -12.096 1.00 87.31 91 ALA A C 1
ATOM 692 O O . ALA A 1 91 ? 12.698 5.055 -11.087 1.00 87.31 91 ALA A O 1
ATOM 693 N N . GLY A 1 92 ? 12.868 4.875 -13.324 1.00 84.94 92 GLY A N 1
ATOM 694 C CA . GLY A 1 92 ? 11.434 4.948 -13.603 1.00 84.94 92 GLY A CA 1
ATOM 695 C C . GLY A 1 92 ? 10.656 3.773 -13.006 1.00 84.94 92 GLY A C 1
ATOM 696 O O . GLY A 1 92 ? 9.585 3.982 -12.441 1.00 84.94 92 GLY A O 1
ATOM 697 N N . PHE A 1 93 ? 11.217 2.562 -13.042 1.00 90.75 93 PHE A N 1
ATOM 698 C CA . PHE A 1 93 ? 10.621 1.381 -12.418 1.00 90.75 93 PHE A CA 1
ATOM 699 C C . PHE A 1 93 ? 10.497 1.544 -10.901 1.00 90.75 93 PHE A C 1
ATOM 701 O O . PHE A 1 93 ? 9.420 1.346 -10.341 1.00 90.75 93 PHE A O 1
ATOM 708 N N . ILE A 1 94 ? 11.579 1.956 -10.233 1.00 90.12 94 ILE A N 1
ATOM 709 C CA . ILE A 1 94 ? 11.581 2.163 -8.779 1.00 90.12 94 ILE A CA 1
ATOM 710 C C . ILE A 1 94 ? 10.598 3.276 -8.406 1.00 90.12 94 ILE A C 1
ATOM 712 O O . ILE A 1 94 ? 9.737 3.073 -7.550 1.00 90.12 94 ILE A O 1
ATOM 716 N N . ALA A 1 95 ? 10.682 4.431 -9.071 1.00 88.62 95 ALA A N 1
ATOM 717 C CA . ALA A 1 95 ? 9.813 5.569 -8.788 1.00 88.62 95 ALA A CA 1
ATOM 718 C C . ALA A 1 95 ? 8.333 5.233 -9.034 1.00 88.62 95 ALA A C 1
ATOM 720 O O . ALA A 1 95 ? 7.490 5.482 -8.172 1.00 88.62 95 ALA A O 1
ATOM 721 N N . GLY A 1 96 ? 8.014 4.616 -10.174 1.00 85.19 96 GLY A N 1
ATOM 722 C CA . GLY A 1 96 ? 6.651 4.206 -10.503 1.00 85.19 96 GLY A CA 1
ATOM 723 C C . GLY A 1 96 ? 6.113 3.126 -9.566 1.00 85.19 96 GLY A C 1
ATOM 724 O O . GLY A 1 96 ? 4.953 3.200 -9.170 1.00 85.19 96 GLY A O 1
ATOM 725 N N . GLY A 1 97 ? 6.951 2.177 -9.141 1.00 87.38 97 GLY A N 1
ATOM 726 C CA . GLY A 1 97 ? 6.575 1.148 -8.171 1.00 87.38 97 GLY A CA 1
ATOM 727 C C . GLY A 1 97 ? 6.255 1.731 -6.799 1.00 87.38 97 GLY A C 1
ATOM 728 O O . GLY A 1 97 ? 5.209 1.420 -6.231 1.00 87.38 97 GLY A O 1
ATOM 729 N N . VAL A 1 98 ? 7.104 2.631 -6.292 1.00 87.56 98 VAL A N 1
ATOM 730 C CA . VAL A 1 98 ? 6.881 3.312 -5.006 1.00 87.56 98 VAL A CA 1
ATOM 731 C C . VAL A 1 98 ? 5.624 4.181 -5.062 1.00 87.56 98 VAL A C 1
ATOM 733 O O . VAL A 1 98 ? 4.749 4.043 -4.207 1.00 87.56 98 VAL A O 1
ATOM 736 N N . CYS A 1 99 ? 5.482 5.029 -6.084 1.00 86.44 99 CYS A N 1
ATOM 737 C CA . CYS A 1 99 ? 4.298 5.878 -6.241 1.00 86.44 99 CYS A CA 1
ATOM 738 C C . CYS A 1 99 ? 3.019 5.049 -6.409 1.00 86.44 99 CYS A C 1
ATOM 740 O O . CYS A 1 99 ? 1.987 5.347 -5.805 1.00 86.44 99 CYS A O 1
ATOM 742 N N . GLY A 1 100 ? 3.088 3.983 -7.203 1.00 84.81 100 GLY A N 1
ATOM 743 C CA . GLY A 1 100 ? 1.954 3.111 -7.462 1.00 84.81 100 GLY A CA 1
ATOM 744 C C . GLY A 1 100 ? 1.514 2.382 -6.200 1.00 84.81 100 GLY A C 1
ATOM 745 O O . GLY A 1 100 ? 0.320 2.320 -5.927 1.00 84.81 100 GLY A O 1
ATOM 746 N N . TYR A 1 101 ? 2.467 1.915 -5.393 1.00 84.25 101 TYR A N 1
ATOM 747 C CA . TYR A 1 101 ? 2.194 1.230 -4.133 1.00 84.25 101 TYR A CA 1
ATOM 748 C C . TYR A 1 101 ? 1.647 2.160 -3.042 1.00 84.25 101 TYR A C 1
ATOM 750 O O . TYR A 1 101 ? 0.743 1.769 -2.306 1.00 84.25 101 TYR A O 1
ATOM 758 N N . LEU A 1 102 ? 2.176 3.381 -2.926 1.00 82.75 102 LEU A N 1
ATOM 759 C CA . LEU A 1 102 ? 1.795 4.307 -1.855 1.00 82.75 102 LEU A CA 1
ATOM 760 C C . LEU A 1 102 ? 0.487 5.057 -2.126 1.00 82.75 102 LEU A C 1
ATOM 762 O O . LEU A 1 102 ? -0.235 5.347 -1.176 1.00 82.75 102 LEU A O 1
ATOM 766 N N . PHE A 1 103 ? 0.179 5.371 -3.388 1.00 82.75 103 PHE A N 1
ATOM 767 C CA . PHE A 1 103 ? -0.935 6.267 -3.721 1.00 82.75 103 PHE A CA 1
ATOM 768 C C . PHE A 1 103 ? -2.024 5.597 -4.560 1.00 82.75 103 PHE A C 1
ATOM 770 O O . PHE A 1 103 ? -3.201 5.673 -4.216 1.00 82.75 103 PHE A O 1
ATOM 777 N N . LEU A 1 104 ? -1.653 4.919 -5.649 1.00 81.31 104 LEU A N 1
ATOM 778 C CA . LEU A 1 104 ? -2.629 4.391 -6.611 1.00 81.31 104 LEU A CA 1
ATOM 779 C C . LEU A 1 104 ? -3.311 3.112 -6.103 1.00 81.31 104 LEU A C 1
ATOM 781 O O . LEU A 1 104 ? -4.529 2.959 -6.183 1.00 81.31 104 LEU A O 1
ATOM 785 N N . ALA A 1 105 ? -2.507 2.195 -5.577 1.00 81.38 105 ALA A N 1
ATOM 786 C CA . ALA A 1 105 ? -2.923 0.900 -5.066 1.00 81.38 105 ALA A CA 1
ATOM 787 C C . ALA A 1 105 ? -3.961 1.003 -3.925 1.00 81.38 105 ALA A C 1
ATOM 789 O O . ALA A 1 105 ? -5.017 0.367 -4.026 1.00 81.38 105 ALA A O 1
ATOM 790 N N . PRO A 1 106 ? -3.758 1.841 -2.889 1.00 77.50 106 PRO A N 1
ATOM 791 C CA . PRO A 1 106 ? -4.737 1.987 -1.821 1.00 77.50 106 PRO A CA 1
ATOM 792 C C . PRO A 1 106 ? -6.063 2.572 -2.311 1.00 77.50 106 PRO A C 1
ATOM 794 O O . PRO A 1 106 ? -7.113 2.066 -1.928 1.00 77.50 106 PRO A O 1
ATOM 797 N N . GLU A 1 107 ? -6.029 3.571 -3.197 1.00 80.94 107 GLU A N 1
ATOM 798 C CA . GLU A 1 107 ? -7.225 4.219 -3.756 1.00 80.94 107 GLU A CA 1
ATOM 799 C C . GLU A 1 107 ? -8.059 3.247 -4.609 1.00 80.94 107 GLU A C 1
ATOM 801 O O . GLU A 1 107 ? -9.280 3.152 -4.453 1.00 80.94 107 GLU A O 1
ATOM 806 N N . LEU A 1 108 ? -7.405 2.461 -5.473 1.00 80.75 108 LEU A N 1
ATOM 807 C CA . LEU A 1 108 ? -8.057 1.390 -6.237 1.00 80.75 108 LEU A CA 1
ATOM 808 C C . LEU A 1 108 ? -8.712 0.370 -5.310 1.00 80.75 108 LEU A C 1
ATOM 810 O O . LEU A 1 108 ? -9.852 -0.043 -5.536 1.00 80.75 108 LEU A O 1
ATOM 814 N N . THR A 1 109 ? -8.008 -0.001 -4.244 1.00 79.06 109 THR A N 1
ATOM 815 C CA . THR A 1 109 ? -8.513 -0.966 -3.276 1.00 79.06 109 THR A CA 1
ATOM 816 C C . THR A 1 109 ? -9.691 -0.397 -2.491 1.00 79.06 109 THR A C 1
ATOM 818 O O . THR A 1 109 ? -10.685 -1.099 -2.363 1.00 79.06 109 THR A O 1
ATOM 821 N N . VAL A 1 110 ? -9.676 0.874 -2.066 1.00 75.56 110 VAL A N 1
ATOM 822 C CA . VAL A 1 110 ? -10.853 1.538 -1.461 1.00 75.56 110 VAL A CA 1
ATOM 823 C C . VAL A 1 110 ? -12.043 1.503 -2.409 1.00 75.56 110 VAL A C 1
ATOM 825 O O . VAL A 1 110 ? -13.140 1.138 -1.999 1.00 75.56 110 VAL A O 1
ATOM 828 N N . ARG A 1 111 ? -11.861 1.855 -3.683 1.00 78.69 111 ARG A N 1
ATOM 829 C CA . ARG A 1 111 ? -12.981 1.927 -4.635 1.00 78.69 111 ARG A CA 1
ATOM 830 C C . ARG A 1 111 ? -13.586 0.561 -4.945 1.00 78.69 111 ARG A C 1
ATOM 832 O O . ARG A 1 111 ? -14.800 0.455 -5.121 1.00 78.69 111 ARG A O 1
ATOM 839 N N . LEU A 1 112 ? -12.755 -0.476 -5.012 1.00 75.88 112 LEU A N 1
ATOM 840 C CA . LEU A 1 112 ? -13.192 -1.840 -5.316 1.00 75.88 112 LEU A CA 1
ATOM 841 C C . LEU A 1 112 ? -13.705 -2.582 -4.073 1.00 75.88 112 LEU A C 1
ATOM 843 O O . LEU A 1 112 ? -14.697 -3.305 -4.157 1.00 75.88 112 LEU A O 1
ATOM 847 N N . ALA A 1 113 ? -13.070 -2.381 -2.918 1.00 70.19 113 ALA A N 1
ATOM 848 C CA . ALA A 1 113 ? -13.442 -2.994 -1.643 1.00 70.19 113 ALA A CA 1
ATOM 849 C C . ALA A 1 113 ? -14.597 -2.248 -0.953 1.00 70.19 113 ALA A C 1
ATOM 851 O O . ALA A 1 113 ? -15.433 -2.868 -0.294 1.00 70.19 113 ALA A O 1
ATOM 852 N N . GLY A 1 114 ? -14.696 -0.931 -1.145 1.00 60.31 114 GLY A N 1
ATOM 853 C CA . GLY A 1 114 ? -15.649 -0.053 -0.467 1.00 60.31 114 GLY A CA 1
ATOM 854 C C . GLY A 1 114 ? -17.121 -0.389 -0.718 1.00 60.31 114 GLY A C 1
ATOM 855 O O . GLY A 1 114 ? -17.981 -0.012 0.067 1.00 60.31 114 GLY A O 1
ATOM 856 N N . LYS A 1 115 ? -17.426 -1.178 -1.754 1.00 55.88 115 LYS A N 1
ATOM 857 C CA . LYS A 1 115 ? -18.781 -1.699 -1.989 1.00 55.88 115 LYS A CA 1
ATOM 858 C C . LYS A 1 115 ? -19.140 -2.939 -1.159 1.00 55.88 115 LYS A C 1
ATOM 860 O O . LYS A 1 115 ? -20.305 -3.315 -1.156 1.00 55.88 115 LYS A O 1
ATOM 865 N N . ARG A 1 116 ? -18.177 -3.603 -0.507 1.00 53.31 116 ARG A N 1
ATOM 866 C CA . ARG A 1 116 ? -18.403 -4.855 0.244 1.00 53.31 116 ARG A CA 1
ATOM 867 C C . ARG A 1 116 ? -18.149 -4.755 1.747 1.00 53.31 116 ARG A C 1
ATOM 869 O O . ARG A 1 116 ? -18.858 -5.418 2.493 1.00 53.31 116 ARG A O 1
ATOM 876 N N . PHE A 1 117 ? -17.175 -3.959 2.195 1.00 54.31 117 PHE A N 1
ATOM 877 C CA . PHE A 1 117 ? -16.759 -3.954 3.611 1.00 54.31 117 PHE A CA 1
ATOM 878 C C . PHE A 1 117 ? -17.460 -2.907 4.488 1.00 54.31 117 PHE A C 1
ATOM 880 O O . PHE A 1 117 ? -17.451 -3.048 5.703 1.00 54.31 117 PHE A O 1
ATOM 887 N N . TYR A 1 118 ? -18.101 -1.888 3.904 1.00 52.38 118 TYR A N 1
ATOM 888 C CA . TYR A 1 118 ? -18.824 -0.853 4.665 1.00 52.38 118 TYR A CA 1
ATOM 889 C C . TYR A 1 118 ? -20.328 -1.133 4.826 1.00 52.38 118 TYR A C 1
ATOM 891 O O . TYR A 1 118 ? -21.047 -0.308 5.374 1.00 52.38 118 TYR A O 1
ATOM 899 N N . THR A 1 119 ? -20.818 -2.280 4.346 1.00 47.12 119 THR A N 1
ATOM 900 C CA . THR A 1 119 ? -22.239 -2.672 4.432 1.00 47.12 119 THR A CA 1
ATOM 901 C C . THR A 1 119 ? -22.517 -3.801 5.423 1.00 47.12 119 THR A C 1
ATOM 903 O O . THR A 1 119 ? -23.639 -4.301 5.458 1.00 47.12 119 THR A O 1
ATOM 906 N N . SER A 1 120 ? -21.543 -4.240 6.225 1.00 43.44 120 SER A N 1
ATOM 907 C CA . SER A 1 120 ? -21.797 -5.270 7.238 1.00 43.44 120 SER A CA 1
ATOM 908 C C . SER A 1 120 ? -21.880 -4.680 8.647 1.00 43.44 120 SER A C 1
ATOM 910 O O . SER A 1 120 ? -20.847 -4.458 9.277 1.00 43.44 120 SER A O 1
ATOM 912 N N . ARG A 1 121 ? -23.137 -4.588 9.106 1.00 39.88 121 ARG A N 1
ATOM 913 C CA . ARG A 1 121 ? -23.684 -4.256 10.436 1.00 39.88 121 ARG A CA 1
ATOM 914 C C . ARG A 1 121 ? -23.963 -2.789 10.716 1.00 39.88 121 ARG A C 1
ATOM 916 O O . ARG A 1 121 ? -23.010 -2.023 10.942 1.00 39.88 121 ARG A O 1
#

Foldseek 3Di:
DDPVVVVQLQQLLAPDFFDADPPPRDTDGQQVDADPPPRHGSVRNSVVVLVPDDPCLVCQLVVQLQVQLQVQLVVQLVVVVVHDSVVSSNVRNVVSNVCRNNPVSSVVSCVVCVVPPVPDD

Secondary structure (DSSP, 8-state):
--HHHHHHHH-TTS---EEE-TTT--EEEGGG-B-TTT--BHHHHHHHHHHHS-HHHHHHHHHHHHHHHHHHHHHHHHHTTTS-HHHHHHHHHHHHHHHIIIIIHHHHHHHHHTTTSSS--

Sequence (121 aa):
MTGQDFANVCNPFVPAAGTICSSCGSGDKYANFKWEDTDEKLSEYRRRLRDEAPAYLQHLNLIAAGSLAVVMAMLFAVMNLDRSPAIFAAAGFIAGGVCGYLFLAPELTVRLAGKRFYTSR

Radius of gyration: 18.15 Å; chains: 1; bounding box: 46×31×50 Å

=== Feature glossary ===
Legend for the data blocks above and below:

— What the protein is —

Sequence gives the chain of amino acids in standard one-letter code (A=alanine, C=cysteine, …, Y=tyrosine), read N→C. It is the only feature that is directly encoded by the gene; all structural features are derived from the folded form of this sequence.

The annotation block draws on four external resources. InterPro: which protein families and domains the sequence belongs to. GO: standardized terms for what the protein does, what process it participates in, and where in the cell it acts. CATH: which structural fold it has in the CATH hierarchy. Organism: the species of origin.

— Where its atoms are —

Atomic coordinates in PDBx/mmCIF format — the same representation the Protein Data Bank distributes. Each line of the _atom_site loop places one backbone atom in Ca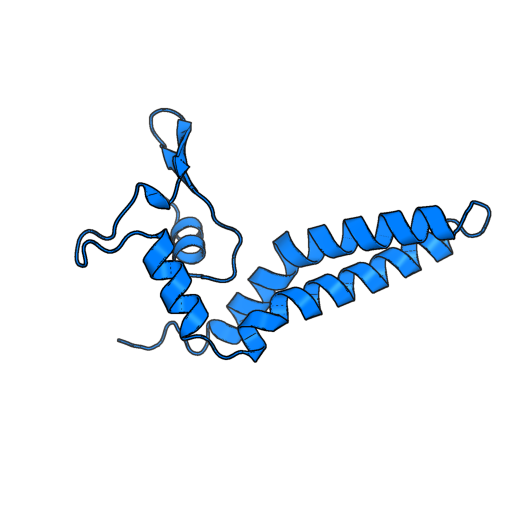rtesian space (units: ångströms, origin: arbitrary).

Six rendered views show the 3D structure from the faces of a cube — i.e. along ±x, ±y, ±z. Rendering representation is drawn randomly per protein from cartoon (secondary-structure ribbons), sticks (backbone bonds), or molecular surface; coloring is either N→C rainbow (blue at the N-terminus through red at the C-terminus) or one color per chain.

— Local backbone conformation —

DSSP 8-state secondary structure assigns each residue one of H (α-helix), G (3₁₀-helix), I (π-helix), E (extended β-strand), B (isolated β-bridge), T (hydrogen-bonded turn), S (bend), or '-' (coil). The assignment is computed from backbone hydrogen-bond geometry via the Kabsch–Sander algorithm.

P-SEA three-state annotation labels each residue as helix, strand, or coil based purely on the geometry of the Cα trace. It serves as a fallback when the full backbone (and thus DSSP) is unavailable.

φ (phi) and ψ (psi) are the two rotatable backbone dihedrals per residue: φ is the C(i-1)–N–Cα–C torsion, ψ is the N–Cα–C–N(i+1) torsion, both in degrees on (−180°, 180°]. α-helical residues cluster near (−60°, −45°); β-strand residues near (−120°, +130°). A Ramachandran plot is simply a scatter of (φ, ψ) for every residue.

— Global shape an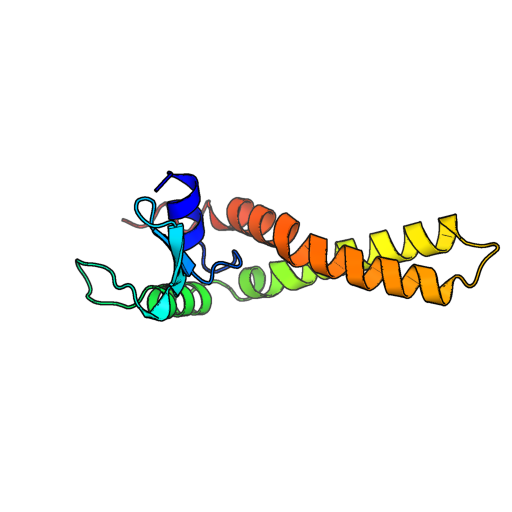d packing —

Radius of gyration (Rg) is the root-mean-square distance of Cα atoms from their centroid — a single number for overall size and compactness. A globular domain of N residues has Rg ≈ 2.2·N^0.38 Å; an extended or disordered chain has a much larger Rg. The Cα contact count is the number of residue pairs whose Cα atoms are within 8 Å and are more than four positions apart in sequence — a standard proxy for tertiary packing density. The bounding box is the smallest axis-aligned box enclosing all Cα atoms.

Accessible surface area quantifies burial. A residue with SASA near zero is packed into the hydrophobic core; one with SASA >100 Å² sits on the surface. Computed here via the Shrake–Rupley numerical algorithm with a 1.4 Å probe.

The contact map is a binary N×N matrix image: pixel (i, j) is dark where Cα_i and Cα_j are within 8 Å and |i−j|>4. Because the |i−j|>4 filter removes local helical contacts, off-diagonal stripes parallel to the main diagonal indicate parallel β-sheets; stripes perpendicular to it indicate antiparallel β-sheets. The Ramachandran plot scatters every residue's (φ, ψ) pair against the sterically allowed regions. The PAE heatmap renders the predicted-aligned-error matrix.

— Structural neighborhood —

A 3Di character summarizes, for each residue, the relative orientation of the Cα frame of its nearest spatial neighbor. Because it encodes fold topology rather than chemistry, 3Di alignments detect remote structural similarity that sequence alignment misses.

Structural nearest neighbors (via Foldseek easy-search vs the PDB). Reported per hit: target PDB id, E-value, and alignment TM-score. A TM-score above ~0.5 is the conventional threshold for 'same fold'.

— Confidence and disorder —

For AlphaFold models, the B-factor field carries pLDDT — the model's own estimate of local accuracy on a 0–100 scale. Regions with pLDDT<50 should be treated as essentially unmodeled; they often correspond to intrinsically disordered segments.

B-factor (Debye–Waller factor) reflects atomic displacement in the crystal lattice. It is an experimental observable (units Å²), not a prediction; low values mean the atom is pinned down, high values mean it moves or is heterogeneous across the crystal.

Predicted Aligned Error (PAE) is an AlphaFold confidence matrix: entry (i, j) is the expected error in the position of residue j, in ångströms, when the prediction is superimposed on the true structure at residue i. Low PAE within a block of residues means that block is internally rigid and well-predicted; high PAE between two blocks means their relative placement is uncertain even if each block individually is confident.